Protein AF-A0AAD7MDX0-F1 (afdb_monomer_lite)

Structure (mmCIF, N/CA/C/O backbone):
data_AF-A0AAD7MDX0-F1
#
_entry.id   AF-A0AAD7MDX0-F1
#
loop_
_atom_site.group_PDB
_atom_site.id
_atom_site.type_symbol
_atom_site.label_atom_id
_atom_site.label_alt_id
_atom_site.label_comp_id
_atom_site.label_asym_id
_atom_site.label_entity_id
_atom_site.label_seq_id
_atom_site.pdbx_PDB_ins_code
_atom_site.Cartn_x
_atom_site.Cartn_y
_atom_site.Cartn_z
_atom_site.occupancy
_atom_site.B_iso_or_equiv
_atom_site.auth_seq_id
_atom_site.auth_comp_id
_atom_site.auth_asym_id
_atom_site.auth_atom_id
_atom_site.pdbx_PDB_model_num
ATOM 1 N N . MET A 1 1 ? 10.407 8.415 -40.809 1.00 33.34 1 MET A N 1
ATOM 2 C CA . MET A 1 1 ? 11.745 8.862 -40.373 1.00 33.34 1 MET A CA 1
ATOM 3 C C . MET A 1 1 ? 11.554 10.193 -39.661 1.00 33.34 1 MET A C 1
ATOM 5 O O . MET A 1 1 ? 11.073 11.115 -4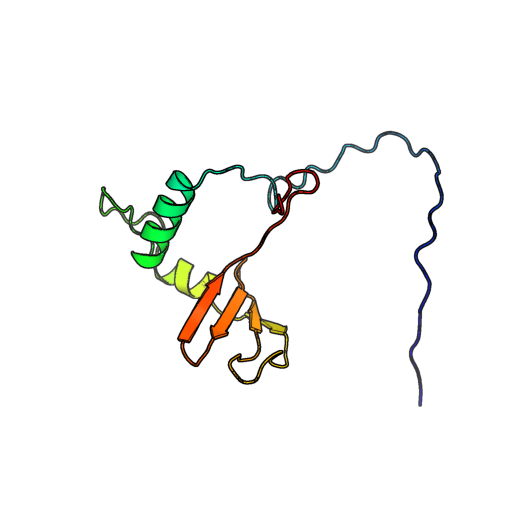0.293 1.00 33.34 1 MET A O 1
ATOM 9 N N . THR A 1 2 ? 11.523 10.153 -38.321 1.00 32.12 2 THR A N 1
ATOM 10 C CA . THR A 1 2 ? 12.517 10.797 -37.419 1.00 32.12 2 THR A CA 1
ATOM 11 C C . THR A 1 2 ? 12.237 12.303 -37.271 1.00 32.12 2 THR A C 1
ATOM 13 O O . THR A 1 2 ? 12.143 12.995 -38.265 1.00 32.12 2 THR A O 1
ATOM 16 N N . GLY A 1 3 ? 12.077 12.912 -36.099 1.00 30.45 3 GLY A N 1
ATOM 17 C CA . GLY A 1 3 ? 12.259 12.467 -34.729 1.00 30.45 3 GLY A CA 1
ATOM 18 C C . GLY A 1 3 ? 11.895 13.596 -33.751 1.00 30.45 3 GLY A C 1
ATOM 19 O O . GLY A 1 3 ? 11.723 14.753 -34.119 1.00 30.45 3 GLY A O 1
ATOM 20 N N . PHE A 1 4 ? 11.756 13.178 -32.502 1.00 31.47 4 PHE A N 1
ATOM 21 C CA . PHE A 1 4 ? 11.527 13.914 -31.261 1.00 31.47 4 PHE A CA 1
ATOM 22 C C . PHE A 1 4 ? 12.636 14.944 -30.961 1.00 31.47 4 PHE A C 1
ATOM 24 O O . PHE A 1 4 ? 13.781 14.677 -31.322 1.00 31.47 4 PHE A O 1
ATOM 31 N N . ARG A 1 5 ? 12.317 16.034 -30.229 1.00 28.83 5 ARG A N 1
ATOM 32 C CA . ARG A 1 5 ? 13.004 16.511 -28.994 1.00 28.83 5 ARG A CA 1
ATOM 33 C C . ARG A 1 5 ? 12.649 17.974 -28.676 1.00 28.83 5 ARG A C 1
ATOM 35 O O . ARG A 1 5 ? 13.238 18.892 -29.230 1.00 28.83 5 ARG A O 1
ATOM 42 N N . ALA A 1 6 ? 11.750 18.187 -27.714 1.00 30.30 6 ALA A N 1
ATOM 43 C CA . ALA A 1 6 ? 11.682 19.441 -26.964 1.00 30.30 6 ALA A CA 1
ATOM 44 C C . ALA A 1 6 ? 12.347 19.212 -25.598 1.00 30.30 6 ALA A C 1
ATOM 46 O O . ALA A 1 6 ? 11.789 18.553 -24.726 1.00 30.30 6 ALA A O 1
ATOM 47 N N . MET A 1 7 ? 13.574 19.715 -25.447 1.00 33.84 7 MET A N 1
ATOM 48 C CA . MET A 1 7 ? 14.180 20.045 -24.157 1.00 33.84 7 MET A CA 1
ATOM 49 C C . MET A 1 7 ? 14.280 21.565 -24.100 1.00 33.84 7 MET A C 1
ATOM 51 O O . MET A 1 7 ? 15.101 22.121 -24.819 1.00 33.84 7 MET A O 1
ATOM 55 N N . VAL A 1 8 ? 13.486 22.208 -23.250 1.00 35.06 8 VAL A N 1
ATOM 56 C CA . VAL A 1 8 ? 13.765 23.526 -22.653 1.00 35.06 8 VAL A CA 1
ATOM 57 C C . VAL A 1 8 ? 13.006 23.484 -21.319 1.00 35.06 8 VAL A C 1
ATOM 59 O O . VAL A 1 8 ? 11.798 23.289 -21.316 1.00 35.06 8 VAL A O 1
ATOM 62 N N . GLY A 1 9 ? 13.641 23.415 -20.153 1.00 28.14 9 GLY A N 1
ATOM 63 C CA . GLY A 1 9 ? 14.622 24.375 -19.662 1.00 28.14 9 GLY A CA 1
ATOM 64 C C . GLY A 1 9 ? 13.877 25.331 -18.733 1.00 28.14 9 GLY A C 1
ATOM 65 O O . GLY A 1 9 ? 13.333 26.332 -19.185 1.00 28.14 9 GLY A O 1
ATOM 66 N N . SER A 1 10 ? 13.786 24.969 -17.452 1.00 35.94 10 SER A N 1
ATOM 67 C CA . SER A 1 10 ? 13.161 25.771 -16.399 1.00 35.94 10 SER A CA 1
ATOM 68 C C . SER A 1 10 ? 13.873 27.120 -16.290 1.00 35.94 10 SER A C 1
ATOM 70 O O . SER A 1 10 ? 15.039 27.171 -15.903 1.00 35.94 10 SER A O 1
ATOM 72 N N . CYS A 1 11 ? 13.187 28.207 -16.640 1.00 26.22 11 CYS A N 1
ATOM 73 C CA . CYS A 1 11 ? 13.685 29.564 -16.459 1.00 26.22 11 CYS A CA 1
ATOM 74 C C . CYS A 1 11 ? 12.901 30.222 -15.319 1.00 26.22 11 CYS A C 1
ATOM 76 O O . CYS A 1 11 ? 11.685 30.388 -15.407 1.00 26.22 11 CYS A O 1
ATOM 78 N N . ASN A 1 12 ? 13.607 30.560 -14.239 1.00 39.75 12 ASN A N 1
ATOM 79 C CA . ASN A 1 12 ? 13.110 31.448 -13.197 1.00 39.75 12 ASN A CA 1
ATOM 80 C C . ASN A 1 12 ? 12.932 32.848 -13.794 1.00 39.75 12 ASN A C 1
ATOM 82 O O . ASN A 1 12 ? 13.917 33.492 -14.150 1.00 39.75 12 ASN A O 1
ATOM 86 N N . LEU A 1 13 ? 11.694 33.331 -13.847 1.00 33.25 13 LEU A N 1
ATOM 87 C CA . LEU A 1 13 ? 11.377 34.742 -14.032 1.00 33.25 13 LEU A CA 1
ATOM 88 C C . LEU A 1 13 ? 10.447 35.154 -12.893 1.00 33.25 13 LEU A C 1
ATOM 90 O O . LEU A 1 13 ? 9.317 34.683 -12.775 1.00 33.25 13 LEU A O 1
ATOM 94 N N . ILE A 1 14 ? 10.989 35.995 -12.015 1.00 42.59 14 ILE A N 1
ATOM 95 C CA . ILE A 1 14 ? 10.237 36.755 -11.023 1.00 42.59 14 ILE A CA 1
ATOM 96 C C . ILE A 1 14 ? 9.397 37.762 -11.810 1.00 42.59 14 ILE A C 1
ATOM 98 O O . ILE A 1 14 ? 9.897 38.788 -12.257 1.00 42.59 14 ILE A O 1
ATOM 102 N N . GLU A 1 15 ? 8.121 37.447 -11.986 1.00 35.59 15 GLU A N 1
ATOM 103 C CA . GLU A 1 15 ? 7.086 38.405 -12.348 1.00 35.59 15 GLU A CA 1
ATOM 104 C C . GLU A 1 15 ? 5.994 38.273 -11.284 1.00 35.59 15 GLU A C 1
ATOM 106 O O . GLU A 1 15 ? 5.411 37.202 -11.092 1.00 35.59 15 GLU A O 1
ATOM 111 N N . LEU A 1 16 ? 5.797 39.342 -10.510 1.00 48.03 16 LEU A N 1
ATOM 112 C CA . LEU A 1 16 ? 4.810 39.425 -9.436 1.00 48.03 16 LEU A CA 1
ATOM 113 C C . LEU A 1 16 ? 3.401 39.393 -10.043 1.00 48.03 16 LEU A C 1
ATOM 115 O O . LEU A 1 16 ? 2.767 40.424 -10.256 1.00 48.03 16 LEU A O 1
ATOM 119 N N . ALA A 1 17 ? 2.915 38.192 -10.343 1.00 43.94 17 ALA A N 1
ATOM 120 C CA . ALA A 1 17 ? 1.528 37.964 -10.707 1.00 43.94 17 ALA A CA 1
ATOM 121 C C . ALA A 1 17 ? 0.626 38.182 -9.472 1.00 43.94 17 ALA A C 1
ATOM 123 O O . ALA A 1 17 ? 1.012 37.808 -8.360 1.00 43.94 17 ALA A O 1
ATOM 124 N N . PRO A 1 18 ? -0.580 38.759 -9.644 1.00 43.53 18 PRO A N 1
ATOM 125 C CA . PRO A 1 18 ? -1.511 39.020 -8.546 1.00 43.53 18 PRO A CA 1
ATOM 126 C C . PRO A 1 18 ? -1.822 37.710 -7.823 1.00 43.53 18 PRO A C 1
ATOM 128 O O . PRO A 1 18 ? -1.879 36.672 -8.481 1.00 43.53 18 PRO A O 1
ATOM 131 N N . VAL A 1 19 ? -2.000 37.753 -6.496 1.00 50.62 19 VAL A N 1
ATOM 132 C CA . VAL A 1 19 ? -2.251 36.592 -5.620 1.00 50.62 19 VAL A CA 1
ATOM 133 C C . VAL A 1 19 ? -3.440 35.783 -6.149 1.00 50.62 19 VAL A C 1
ATOM 135 O O . VAL A 1 19 ? -4.593 35.999 -5.788 1.00 50.62 19 VAL A O 1
ATOM 138 N N . LYS A 1 20 ? -3.154 34.847 -7.056 1.00 48.78 20 LYS A N 1
ATOM 139 C CA . LYS A 1 20 ? -4.078 33.815 -7.504 1.00 48.78 20 LYS A CA 1
ATOM 140 C C . LYS A 1 20 ? -4.336 32.975 -6.267 1.00 48.78 20 LYS A C 1
ATOM 142 O O . LYS A 1 20 ? -3.376 32.504 -5.663 1.00 48.78 20 LYS A O 1
ATOM 147 N N . HIS A 1 21 ? -5.606 32.843 -5.886 1.00 54.59 21 HIS A N 1
ATOM 148 C CA . HIS A 1 21 ? -6.076 31.955 -4.826 1.00 54.59 21 HIS A CA 1
ATOM 149 C C . HIS A 1 21 ? -5.173 30.721 -4.724 1.00 54.59 21 HIS A C 1
ATOM 151 O O . HIS A 1 21 ? -5.140 29.907 -5.650 1.00 54.59 21 HIS A O 1
ATOM 157 N N . LEU A 1 22 ? -4.389 30.642 -3.644 1.00 56.75 22 LEU A N 1
ATOM 158 C CA . LEU A 1 22 ? -3.505 29.514 -3.375 1.00 56.75 22 LEU A CA 1
ATOM 159 C C . LEU A 1 22 ? -4.363 28.254 -3.425 1.00 56.75 22 LEU A C 1
ATOM 161 O O . LEU A 1 22 ? -5.236 28.047 -2.583 1.00 56.75 22 LEU A O 1
ATOM 165 N N . LYS A 1 23 ? -4.164 27.452 -4.469 1.00 60.28 23 LYS A N 1
ATOM 166 C CA . LYS A 1 23 ? -4.871 26.192 -4.641 1.00 60.28 23 LYS A CA 1
ATOM 167 C C . LYS A 1 23 ? -4.384 25.281 -3.518 1.00 60.28 23 LYS A C 1
ATOM 169 O O . LYS A 1 23 ? -3.244 24.827 -3.540 1.00 60.28 23 LYS A O 1
ATOM 174 N N . ALA A 1 24 ? -5.205 25.115 -2.487 1.00 64.31 24 ALA A N 1
ATOM 175 C CA . ALA A 1 24 ? -4.868 24.275 -1.353 1.00 64.31 24 ALA A CA 1
ATOM 176 C C . ALA A 1 24 ? -4.870 22.808 -1.807 1.00 64.31 24 ALA A C 1
ATOM 178 O O . ALA A 1 24 ? -5.912 22.269 -2.180 1.00 64.31 24 ALA A O 1
ATOM 179 N N . ASN A 1 25 ? -3.705 22.161 -1.769 1.00 64.62 25 ASN A N 1
ATOM 180 C CA . ASN A 1 25 ? -3.523 20.732 -2.047 1.00 64.62 25 ASN A CA 1
ATOM 181 C C . ASN A 1 25 ? -3.951 19.881 -0.835 1.00 64.62 25 ASN A C 1
ATOM 183 O O . ASN A 1 25 ? -3.209 19.050 -0.314 1.00 64.62 25 ASN A O 1
ATOM 187 N N . SER A 1 26 ? -5.148 20.145 -0.306 1.00 73.62 26 SER A N 1
ATOM 188 C CA . SER A 1 26 ? -5.617 19.493 0.920 1.00 73.62 26 SER A CA 1
ATOM 189 C C . SER A 1 26 ? -5.947 18.013 0.710 1.00 73.62 26 SER A C 1
ATOM 191 O O . SER A 1 26 ? -5.933 17.252 1.672 1.00 73.62 26 SER A O 1
ATOM 193 N N . GLY A 1 27 ? -6.239 17.600 -0.528 1.00 77.81 27 GLY A N 1
ATOM 194 C CA . GLY A 1 27 ? -6.617 16.222 -0.845 1.00 77.81 27 GLY A CA 1
ATOM 195 C C . GLY A 1 27 ? -5.446 15.238 -0.809 1.00 77.81 27 GLY A C 1
ATOM 196 O O . GLY A 1 27 ? -5.575 14.162 -0.238 1.00 77.81 27 GLY A O 1
ATOM 197 N N . ASP A 1 28 ? -4.309 15.603 -1.397 1.00 77.94 28 ASP A N 1
ATOM 198 C CA . ASP A 1 28 ? -3.114 14.763 -1.536 1.00 77.94 28 ASP A CA 1
ATOM 199 C C . ASP A 1 28 ? -2.085 14.971 -0.413 1.00 77.94 28 ASP A C 1
ATOM 201 O O . ASP A 1 28 ? -1.327 14.051 -0.114 1.00 77.94 28 ASP A O 1
ATOM 205 N N . ALA A 1 29 ? -2.078 16.141 0.239 1.00 79.88 29 ALA A N 1
ATOM 206 C CA . ALA A 1 29 ? -1.074 16.492 1.252 1.00 79.88 29 ALA A CA 1
ATOM 207 C C . ALA A 1 29 ? -1.633 17.196 2.509 1.00 79.88 29 ALA A C 1
ATOM 209 O O . ALA A 1 29 ? -0.861 17.684 3.332 1.00 79.88 29 ALA A O 1
ATOM 210 N N . GLY A 1 30 ? -2.958 17.281 2.680 1.00 83.25 30 GLY A N 1
ATOM 211 C CA . GLY A 1 30 ? -3.578 18.062 3.764 1.00 83.25 30 GLY A CA 1
ATOM 212 C C . GLY A 1 30 ? -3.884 17.304 5.056 1.00 83.25 30 GLY A C 1
ATOM 213 O O . GLY A 1 30 ? -4.288 17.928 6.037 1.00 83.25 30 GLY A O 1
ATOM 214 N N . VAL A 1 31 ? -3.731 15.978 5.076 1.00 85.31 31 VAL A N 1
ATOM 215 C CA . VAL A 1 31 ? -4.012 15.171 6.271 1.00 85.31 31 VAL A CA 1
ATOM 216 C C . VAL A 1 31 ? -2.827 15.254 7.231 1.00 85.31 31 VAL A C 1
ATOM 218 O O . VAL A 1 31 ? -1.760 14.709 6.965 1.00 85.31 31 VAL A O 1
ATOM 221 N N . MET A 1 32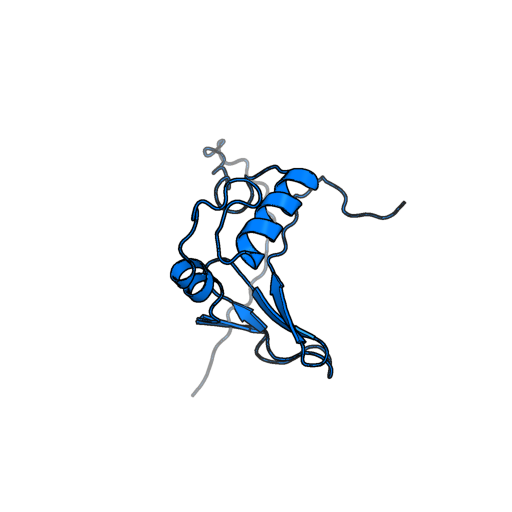 ? -3.031 15.914 8.372 1.00 85.75 32 MET A N 1
ATOM 222 C CA . MET A 1 32 ? -2.091 15.903 9.495 1.00 85.75 32 MET A CA 1
ATOM 223 C C . MET A 1 32 ? -2.487 14.795 10.468 1.00 85.75 32 MET A C 1
ATOM 225 O O . MET A 1 32 ? -3.640 14.730 10.887 1.00 85.75 32 MET A O 1
ATOM 229 N N . SER A 1 33 ? -1.543 13.927 10.827 1.00 87.50 33 SER A N 1
ATOM 230 C CA . SER A 1 33 ? -1.788 12.811 11.741 1.00 87.50 33 SER A CA 1
ATOM 231 C C . SER A 1 33 ? -0.580 12.541 12.637 1.00 87.50 33 SER A C 1
ATOM 233 O O . SER A 1 33 ? 0.517 13.041 12.388 1.00 87.50 33 SER A O 1
ATOM 235 N N . ASN A 1 34 ? -0.779 11.751 13.691 1.00 90.75 34 ASN A N 1
ATOM 236 C CA . ASN A 1 34 ? 0.277 11.279 14.587 1.00 90.75 34 ASN A CA 1
ATOM 237 C C . ASN A 1 34 ? 0.471 9.751 14.497 1.00 90.75 34 ASN A C 1
ATOM 239 O O . ASN A 1 34 ? -0.328 9.024 13.907 1.00 90.75 34 ASN A O 1
ATOM 243 N N . ALA A 1 35 ? 1.532 9.240 15.129 1.00 90.31 35 ALA A N 1
ATOM 244 C CA . ALA A 1 35 ? 1.863 7.813 15.089 1.00 90.31 35 ALA A CA 1
ATOM 245 C C . ALA A 1 35 ? 0.753 6.906 15.657 1.00 90.31 35 ALA A C 1
ATOM 247 O O . ALA A 1 35 ? 0.546 5.797 15.166 1.00 90.31 35 ALA A O 1
ATOM 248 N N . LYS A 1 36 ? 0.005 7.372 16.667 1.00 93.94 36 LYS A N 1
ATOM 249 C CA . LYS A 1 36 ? -1.092 6.606 17.279 1.00 93.94 36 LYS A CA 1
ATOM 250 C C . LYS A 1 36 ? -2.266 6.451 16.313 1.00 93.94 36 LYS A C 1
ATOM 252 O O . LYS A 1 36 ? -2.818 5.362 16.186 1.00 93.94 36 LYS A O 1
ATOM 257 N N . GLU A 1 37 ? -2.633 7.518 15.618 1.00 92.62 37 GLU A N 1
ATOM 258 C CA . GLU A 1 37 ? -3.675 7.499 14.589 1.00 92.62 37 GLU A CA 1
ATOM 259 C C . GLU A 1 37 ? -3.270 6.642 13.387 1.00 92.62 37 GLU A C 1
ATOM 261 O O . GLU A 1 37 ? -4.066 5.829 12.915 1.00 92.62 37 GLU A O 1
ATOM 266 N N . MET A 1 38 ? -2.014 6.742 12.944 1.00 91.38 38 MET A N 1
ATOM 267 C CA . MET A 1 38 ? -1.483 5.891 11.875 1.00 91.38 38 MET A CA 1
ATOM 268 C C . MET A 1 38 ? -1.473 4.410 12.262 1.00 91.38 38 MET A C 1
ATOM 270 O O . MET A 1 38 ? -1.820 3.564 11.441 1.00 91.38 38 MET A O 1
ATOM 274 N N . ALA A 1 39 ? -1.184 4.077 13.522 1.00 93.31 39 ALA A N 1
ATOM 275 C CA . ALA A 1 39 ? -1.281 2.702 14.007 1.00 93.31 39 ALA A CA 1
ATOM 276 C C . ALA A 1 39 ? -2.723 2.165 13.981 1.00 93.31 39 ALA A C 1
ATOM 278 O O . ALA A 1 39 ? -2.924 0.979 13.718 1.00 93.31 39 ALA A O 1
ATOM 279 N N . ILE A 1 40 ? -3.732 3.007 14.235 1.00 94.19 40 ILE A N 1
ATOM 280 C CA . ILE A 1 40 ? -5.149 2.620 14.126 1.00 94.19 40 ILE A CA 1
ATOM 281 C C . ILE A 1 40 ? -5.507 2.341 12.663 1.00 94.19 40 ILE A C 1
ATOM 283 O O . ILE A 1 40 ? -6.113 1.309 12.369 1.00 94.19 40 ILE A O 1
ATOM 287 N N . TRP A 1 41 ? -5.094 3.221 11.748 1.00 92.25 41 TRP A N 1
ATOM 288 C CA . TRP A 1 41 ? -5.285 3.030 10.309 1.00 92.25 41 TRP A CA 1
ATOM 289 C C . TRP A 1 41 ? -4.610 1.756 9.804 1.00 92.25 41 TRP A C 1
ATOM 291 O O . TRP A 1 41 ? -5.243 0.958 9.114 1.00 92.25 41 TRP A O 1
ATOM 301 N N . LEU A 1 42 ? -3.364 1.512 10.209 1.00 93.00 42 LEU A N 1
ATOM 302 C CA . LEU A 1 42 ? -2.624 0.309 9.840 1.00 93.00 42 LEU A CA 1
ATOM 303 C C . LEU A 1 42 ? -3.314 -0.961 10.352 1.00 93.00 42 LEU A C 1
ATOM 305 O O . LEU A 1 42 ? -3.502 -1.907 9.589 1.00 93.00 42 LEU A O 1
ATOM 309 N N . GLN A 1 43 ? -3.753 -0.974 11.614 1.00 94.75 43 GLN A N 1
ATOM 310 C CA . GLN A 1 43 ? -4.510 -2.099 12.170 1.00 94.75 43 GLN A CA 1
ATOM 311 C C . GLN A 1 43 ? -5.809 -2.347 11.403 1.00 94.75 43 GLN A C 1
ATOM 313 O O . GLN A 1 43 ? -6.146 -3.499 11.136 1.00 94.75 43 GLN A O 1
ATOM 318 N N . ALA A 1 44 ? -6.521 -1.287 11.011 1.00 94.94 44 ALA A N 1
ATOM 319 C CA . ALA A 1 44 ? -7.738 -1.429 10.226 1.00 94.94 44 ALA A CA 1
ATOM 320 C C . ALA A 1 44 ? -7.457 -2.044 8.848 1.00 94.94 44 ALA A C 1
ATOM 322 O O . ALA A 1 44 ? -8.169 -2.957 8.433 1.00 94.94 44 ALA A O 1
ATOM 323 N N . LEU A 1 45 ? -6.401 -1.606 8.158 1.00 93.81 45 LEU A N 1
ATOM 324 C CA . LEU A 1 45 ? -6.013 -2.137 6.848 1.00 93.81 45 LEU A CA 1
ATOM 325 C C . LEU A 1 45 ? -5.582 -3.609 6.925 1.00 93.81 45 LEU A C 1
ATOM 327 O O . LEU A 1 45 ? -6.077 -4.430 6.150 1.00 93.81 45 LEU A O 1
ATOM 331 N N . LEU A 1 46 ? -4.745 -3.968 7.904 1.00 93.38 46 LEU A N 1
ATOM 332 C CA . LEU A 1 46 ? -4.349 -5.359 8.168 1.00 93.38 46 LEU A CA 1
ATOM 333 C C . LEU A 1 46 ? -5.554 -6.227 8.566 1.00 93.38 46 LEU A C 1
ATOM 335 O O . LEU A 1 46 ? -5.671 -7.379 8.149 1.00 93.38 46 LEU A O 1
ATOM 339 N N . GLY A 1 47 ? -6.502 -5.646 9.303 1.00 95.06 47 GLY A N 1
ATOM 340 C CA . GLY A 1 47 ? -7.787 -6.237 9.669 1.00 95.06 47 GLY A CA 1
ATOM 341 C C . GLY A 1 47 ? -8.818 -6.284 8.536 1.00 95.06 47 GLY A C 1
ATOM 342 O O . GLY A 1 47 ? -10.003 -6.475 8.811 1.00 95.06 47 GLY A O 1
ATOM 343 N N . LYS A 1 48 ? -8.405 -6.099 7.273 1.00 95.00 48 LYS A N 1
ATOM 344 C CA . LYS A 1 48 ? -9.275 -6.094 6.081 1.00 95.00 48 LYS A CA 1
ATOM 345 C C . LYS A 1 48 ? -10.409 -5.063 6.170 1.00 95.00 48 LYS A C 1
ATOM 347 O O . LYS A 1 48 ? -11.529 -5.325 5.742 1.00 95.00 48 LYS A O 1
ATOM 352 N N . GLY A 1 49 ? -10.100 -3.901 6.740 1.00 94.38 49 GLY A N 1
ATOM 353 C CA . GLY A 1 49 ? -10.979 -2.739 6.858 1.00 94.38 49 GLY A CA 1
ATOM 354 C C . GLY A 1 49 ? -11.896 -2.741 8.079 1.00 94.38 49 GLY A C 1
ATOM 355 O O . GLY A 1 49 ? -12.853 -1.966 8.136 1.00 94.38 49 GLY A O 1
ATOM 356 N N . ARG A 1 50 ? -11.619 -3.590 9.073 1.00 96.50 50 ARG A N 1
ATOM 357 C CA . ARG A 1 50 ? -12.355 -3.622 10.343 1.00 96.50 50 ARG A CA 1
ATOM 358 C C . ARG A 1 50 ? -11.750 -2.674 11.367 1.00 96.50 50 ARG A C 1
ATOM 360 O O . ARG A 1 50 ? -10.538 -2.614 11.529 1.00 96.50 50 ARG A O 1
ATOM 367 N N . HIS A 1 51 ? -12.600 -1.981 12.116 1.00 93.75 51 HIS A N 1
ATOM 368 C CA . HIS A 1 51 ? -12.157 -1.162 13.237 1.00 93.75 51 HIS A CA 1
ATOM 369 C C . HIS A 1 51 ? -11.502 -2.046 14.316 1.00 93.75 51 HIS A C 1
ATOM 371 O O . HIS A 1 51 ? -12.147 -3.003 14.759 1.00 93.75 51 HIS A O 1
ATOM 377 N N . PRO A 1 52 ? -10.296 -1.707 14.811 1.00 91.69 52 PRO A N 1
ATOM 378 C CA . PRO A 1 52 ? -9.503 -2.594 15.669 1.00 91.69 52 PRO A CA 1
ATOM 379 C C . PRO A 1 52 ? -10.208 -3.005 16.968 1.00 91.69 52 PRO A C 1
ATOM 381 O O . PRO A 1 52 ? -10.093 -4.146 17.393 1.00 91.69 52 PRO A O 1
ATOM 384 N N . THR A 1 53 ? -10.976 -2.102 17.587 1.00 92.62 53 THR A N 1
ATOM 385 C CA . THR A 1 53 ? -11.653 -2.377 18.873 1.00 92.62 53 THR A CA 1
ATOM 386 C C . THR A 1 53 ? -13.145 -2.688 18.768 1.00 92.62 53 THR A C 1
ATOM 388 O O . THR A 1 53 ? -13.701 -3.324 19.654 1.00 92.62 53 THR A O 1
ATOM 391 N N . GLN A 1 54 ? -13.817 -2.234 17.707 1.00 90.88 54 GLN A N 1
ATOM 392 C CA . GLN A 1 54 ? -15.276 -2.342 17.583 1.00 90.88 54 GLN A CA 1
ATOM 393 C C . GLN A 1 54 ? -15.689 -3.519 16.694 1.00 90.88 54 GLN A C 1
ATOM 395 O O . GLN A 1 54 ? -16.872 -3.841 16.627 1.00 90.88 54 GLN A O 1
ATOM 400 N N . ASN A 1 55 ? -14.737 -4.113 15.961 1.00 87.62 55 ASN A N 1
ATOM 401 C CA . ASN A 1 55 ? -14.952 -5.178 14.977 1.00 87.62 55 ASN A CA 1
ATOM 402 C C . ASN A 1 55 ? -16.011 -4.847 13.901 1.00 87.62 55 ASN A C 1
ATOM 404 O O . ASN A 1 55 ? -16.525 -5.731 13.218 1.00 87.62 55 ASN A O 1
ATOM 408 N N . LYS A 1 56 ? -16.336 -3.561 13.731 1.00 94.44 56 LYS A N 1
ATOM 409 C CA . LYS A 1 56 ? -17.210 -3.062 12.669 1.00 94.44 56 LYS A CA 1
ATOM 410 C C . LYS A 1 56 ? -16.405 -2.914 11.386 1.00 94.44 56 LYS A C 1
ATOM 412 O O . LYS A 1 56 ? -15.302 -2.373 11.417 1.00 94.44 56 LYS A O 1
ATOM 417 N N . THR A 1 57 ? -16.958 -3.358 10.265 1.00 95.94 57 THR A N 1
ATOM 418 C CA . THR A 1 57 ? -16.372 -3.112 8.943 1.00 95.94 57 THR A CA 1
ATOM 419 C C . THR A 1 57 ? -16.559 -1.640 8.588 1.00 95.94 57 THR A C 1
ATOM 421 O O . THR A 1 57 ? -17.689 -1.192 8.419 1.00 95.94 57 THR A O 1
ATOM 424 N N . ILE A 1 58 ? -15.459 -0.891 8.510 1.00 95.62 58 ILE A N 1
ATOM 425 C CA . ILE A 1 58 ? -15.447 0.524 8.108 1.00 95.62 58 ILE A CA 1
ATOM 426 C C . ILE A 1 58 ? -15.131 0.641 6.618 1.00 95.62 58 ILE A C 1
ATOM 428 O O . ILE A 1 58 ? -15.699 1.478 5.925 1.00 95.62 58 ILE A O 1
ATOM 432 N N . ILE A 1 59 ? -14.248 -0.228 6.120 1.00 95.19 59 ILE A N 1
ATOM 433 C CA . ILE A 1 59 ? -13.892 -0.318 4.706 1.00 95.19 59 ILE A CA 1
ATOM 434 C C . ILE A 1 59 ? -14.125 -1.761 4.261 1.00 95.19 59 ILE A C 1
ATOM 436 O O . ILE A 1 59 ? -13.593 -2.681 4.882 1.00 95.19 59 ILE A O 1
ATOM 440 N N . PRO A 1 60 ? -14.905 -2.001 3.203 1.00 96.88 60 PRO A N 1
ATOM 441 C CA . PRO A 1 60 ? -15.051 -3.346 2.671 1.00 96.88 60 PRO A CA 1
ATOM 442 C C . PRO A 1 60 ? -13.719 -3.899 2.137 1.00 96.88 60 PRO A C 1
ATOM 444 O O . PRO A 1 60 ? -12.923 -3.186 1.517 1.00 96.88 60 PRO A O 1
ATOM 447 N N . ALA A 1 61 ? -13.461 -5.186 2.363 1.00 95.69 61 ALA A N 1
ATOM 448 C CA . ALA A 1 61 ? -12.178 -5.812 2.036 1.00 95.69 61 ALA A CA 1
ATOM 449 C C . ALA A 1 61 ? -11.868 -5.789 0.526 1.00 95.69 61 ALA A C 1
ATOM 451 O O . ALA A 1 61 ? -10.711 -5.686 0.111 1.00 95.69 61 ALA A O 1
ATOM 452 N N . GLU A 1 62 ? -12.898 -5.870 -0.312 1.00 96.12 62 GLU A N 1
ATOM 453 C CA . GLU A 1 62 ? -12.794 -5.779 -1.764 1.00 96.12 62 GLU A CA 1
ATOM 454 C C . GLU A 1 62 ? -12.330 -4.400 -2.234 1.00 96.12 62 GLU A C 1
ATOM 456 O O . GLU A 1 62 ? -11.568 -4.321 -3.199 1.00 96.12 62 GLU A O 1
ATOM 461 N N . VAL A 1 63 ? -12.711 -3.335 -1.522 1.00 95.19 63 VAL A N 1
ATOM 462 C CA . VAL A 1 63 ? -12.258 -1.972 -1.816 1.00 95.19 63 VAL A CA 1
ATOM 463 C C . VAL A 1 63 ? -10.766 -1.870 -1.538 1.00 95.19 63 VAL A C 1
ATOM 465 O O . VAL A 1 63 ? -10.027 -1.432 -2.414 1.00 95.19 63 VAL A O 1
ATOM 468 N N . ILE A 1 64 ? -10.301 -2.374 -0.388 1.00 94.50 64 ILE A N 1
ATOM 469 C CA . ILE A 1 64 ? -8.870 -2.406 -0.037 1.00 94.50 64 ILE A CA 1
ATOM 470 C C . ILE A 1 64 ? -8.069 -3.161 -1.100 1.00 94.50 64 ILE A C 1
ATOM 472 O O . ILE A 1 64 ? -7.053 -2.662 -1.587 1.00 94.50 64 ILE A O 1
ATOM 476 N N . ARG A 1 65 ? -8.542 -4.339 -1.524 1.00 93.38 65 ARG A N 1
ATOM 477 C CA . ARG A 1 65 ? -7.891 -5.124 -2.584 1.00 93.38 65 ARG A CA 1
ATOM 478 C C . ARG A 1 65 ? -7.848 -4.370 -3.913 1.00 93.38 65 ARG A C 1
ATOM 480 O O . ARG A 1 65 ? -6.860 -4.460 -4.636 1.00 93.38 65 ARG A O 1
ATOM 487 N N . ARG A 1 66 ? -8.910 -3.636 -4.254 1.00 94.19 66 ARG A N 1
ATOM 488 C CA . ARG A 1 66 ? -8.967 -2.873 -5.502 1.00 94.19 66 ARG A CA 1
ATOM 489 C C . ARG A 1 66 ? -8.025 -1.673 -5.476 1.00 94.19 66 ARG A C 1
ATOM 491 O O . ARG A 1 66 ? -7.299 -1.481 -6.447 1.00 94.19 66 ARG A O 1
ATOM 498 N N . VAL A 1 67 ? -7.995 -0.893 -4.396 1.00 92.88 67 VAL A N 1
ATOM 499 C CA . VAL A 1 67 ? -7.121 0.294 -4.311 1.00 92.88 67 VAL A CA 1
ATOM 500 C C . VAL A 1 67 ? -5.644 -0.083 -4.207 1.00 92.88 67 VAL A C 1
ATOM 502 O O . VAL A 1 67 ? -4.809 0.600 -4.783 1.00 92.88 67 VAL A O 1
ATOM 505 N N . SER A 1 68 ? -5.322 -1.215 -3.580 1.00 93.12 68 SER A N 1
ATOM 506 C CA . SER A 1 68 ? -3.953 -1.750 -3.504 1.00 93.12 68 SER A CA 1
ATOM 507 C C . SER A 1 68 ? -3.532 -2.592 -4.718 1.00 93.12 68 SER A C 1
ATOM 509 O O . SER A 1 68 ? -2.460 -3.201 -4.711 1.00 93.12 68 SER A O 1
ATOM 511 N N . SER A 1 69 ? -4.363 -2.675 -5.763 1.00 94.00 69 SER A N 1
ATOM 512 C CA . SER A 1 69 ? -3.986 -3.370 -6.999 1.00 94.00 69 SER A CA 1
ATOM 513 C C . SER A 1 69 ? -3.039 -2.514 -7.838 1.00 94.00 69 SER A C 1
ATOM 515 O O . SER A 1 69 ? -3.241 -1.309 -7.968 1.00 94.00 69 SER A O 1
ATOM 517 N N . GLY A 1 70 ? -2.018 -3.136 -8.428 1.00 92.31 70 GLY A N 1
ATOM 518 C CA . GLY A 1 70 ? -1.138 -2.467 -9.383 1.00 92.31 70 GLY A CA 1
ATOM 519 C C . GLY A 1 70 ? -1.855 -2.242 -10.706 1.00 92.31 70 GLY A C 1
ATOM 520 O O . GLY A 1 70 ? -2.060 -3.192 -11.455 1.00 92.31 70 GLY A O 1
ATOM 521 N N . VAL A 1 71 ? -2.255 -1.003 -10.982 1.00 94.38 71 VAL A N 1
ATOM 522 C CA . VAL A 1 71 ? -2.919 -0.623 -12.242 1.00 94.38 71 VAL A CA 1
ATOM 523 C C . VAL A 1 71 ? -1.916 -0.022 -13.221 1.00 94.38 71 VAL A C 1
ATOM 525 O O . VAL A 1 71 ? -2.045 -0.198 -14.429 1.00 94.38 71 VAL A O 1
ATOM 528 N N . VAL A 1 72 ? -0.907 0.672 -12.698 1.00 94.62 72 VAL A N 1
ATOM 529 C CA . VAL A 1 72 ? 0.134 1.337 -13.480 1.00 94.62 72 VAL A CA 1
ATOM 530 C C . VAL A 1 72 ? 1.494 0.846 -13.013 1.00 94.62 72 VAL A C 1
ATOM 532 O O . VAL A 1 72 ? 1.721 0.678 -11.819 1.00 94.62 72 VAL A O 1
ATOM 535 N N . VAL A 1 73 ? 2.418 0.632 -13.942 1.00 95.81 73 VAL A N 1
ATOM 536 C CA . VAL A 1 73 ? 3.821 0.380 -13.604 1.00 95.81 73 VAL A CA 1
ATOM 537 C C . VAL A 1 73 ? 4.481 1.721 -13.287 1.00 95.81 73 VAL A C 1
ATOM 539 O O . VAL A 1 73 ? 4.573 2.578 -14.162 1.00 95.81 73 VAL A O 1
ATOM 542 N N . SER A 1 74 ? 4.910 1.920 -12.040 1.00 93.19 74 SER A N 1
ATOM 543 C CA . SER A 1 74 ? 5.566 3.159 -11.598 1.00 93.19 74 SER A CA 1
ATOM 544 C C . SER A 1 74 ? 7.086 3.074 -11.706 1.00 93.19 74 SER A C 1
ATOM 546 O O . SER A 1 74 ? 7.735 4.067 -12.027 1.00 93.19 74 SER A O 1
ATOM 548 N N . GLN A 1 75 ? 7.656 1.887 -11.487 1.00 94.69 75 GLN A N 1
ATOM 549 C CA . GLN A 1 75 ? 9.070 1.600 -11.717 1.00 94.69 75 GLN A CA 1
ATOM 550 C C . GLN A 1 75 ? 9.182 0.269 -12.464 1.00 94.69 75 GLN A C 1
ATOM 552 O O . GLN A 1 75 ? 9.034 -0.785 -11.848 1.00 94.69 75 GLN A O 1
ATOM 557 N N . PRO A 1 76 ? 9.415 0.289 -13.788 1.00 94.31 76 PRO A N 1
ATOM 558 C CA . PRO A 1 76 ? 9.380 -0.921 -14.611 1.00 94.31 76 PRO A CA 1
ATOM 559 C C . PRO A 1 76 ? 10.572 -1.855 -14.395 1.00 94.31 76 PRO A C 1
ATOM 561 O O . PRO A 1 76 ? 10.502 -3.022 -14.768 1.00 94.31 76 PRO A O 1
ATOM 564 N N . VAL A 1 77 ? 11.655 -1.354 -13.805 1.00 96.00 77 VAL A N 1
ATOM 565 C CA . VAL A 1 77 ? 12.879 -2.109 -13.536 1.00 96.00 77 VAL A CA 1
ATOM 566 C C . VAL A 1 77 ? 13.191 -1.986 -12.052 1.00 96.00 77 VAL A C 1
ATOM 568 O O . VAL A 1 77 ? 13.128 -0.888 -11.496 1.00 96.00 77 VAL A O 1
ATOM 571 N N . ALA A 1 78 ? 13.506 -3.116 -11.422 1.00 93.94 78 ALA A N 1
ATOM 572 C CA . ALA A 1 78 ? 13.937 -3.149 -10.034 1.00 93.94 78 ALA A CA 1
ATOM 573 C C . ALA A 1 78 ? 15.240 -2.354 -9.864 1.00 93.94 78 ALA A C 1
ATOM 575 O O . ALA A 1 78 ? 16.160 -2.477 -10.673 1.00 93.94 78 ALA A O 1
ATOM 576 N N . GLN A 1 79 ? 15.314 -1.533 -8.816 1.00 92.56 79 GLN A N 1
ATOM 577 C CA . GLN A 1 79 ? 16.521 -0.754 -8.523 1.00 92.56 79 GLN A CA 1
ATOM 578 C C . GLN A 1 79 ? 17.622 -1.622 -7.907 1.00 92.56 79 GLN A C 1
ATOM 580 O O . GLN A 1 79 ? 18.803 -1.356 -8.121 1.00 92.56 79 GLN A O 1
ATOM 585 N N . PHE A 1 80 ? 17.227 -2.673 -7.185 1.00 94.69 80 PHE A N 1
ATOM 586 C CA . PHE A 1 80 ? 18.116 -3.609 -6.512 1.00 94.69 80 PHE A CA 1
ATOM 587 C C . PHE A 1 80 ? 17.712 -5.060 -6.822 1.00 94.69 80 PHE A C 1
ATOM 589 O O . PHE A 1 80 ? 16.540 -5.307 -7.116 1.00 94.69 80 PHE A O 1
ATOM 596 N N . PRO A 1 81 ? 18.643 -6.033 -6.765 1.00 94.25 81 PRO A N 1
ATOM 597 C CA . PRO A 1 81 ? 18.343 -7.445 -7.030 1.00 94.25 81 PRO A CA 1
ATOM 598 C C . PRO A 1 81 ? 17.285 -8.064 -6.107 1.00 94.25 81 PRO A C 1
ATOM 600 O O . PRO A 1 81 ? 16.612 -9.019 -6.485 1.00 94.25 81 PRO A O 1
ATOM 603 N N . GLU A 1 82 ? 17.155 -7.550 -4.888 1.00 94.25 82 GLU A N 1
ATOM 604 C CA . GLU A 1 82 ? 16.158 -7.979 -3.908 1.00 94.25 82 GLU A CA 1
ATOM 605 C C . GLU A 1 82 ? 14.754 -7.406 -4.150 1.00 94.25 82 GLU A C 1
ATOM 607 O O . GLU A 1 82 ? 13.803 -7.855 -3.501 1.00 94.25 82 GLU A O 1
ATOM 612 N N . ASP A 1 83 ? 14.617 -6.453 -5.071 1.00 95.06 83 ASP A N 1
ATOM 613 C CA . ASP A 1 83 ? 13.356 -5.799 -5.397 1.00 95.06 83 ASP A CA 1
ATOM 614 C C . ASP A 1 83 ? 12.719 -6.388 -6.662 1.00 95.06 83 ASP A C 1
ATOM 616 O O . ASP A 1 83 ? 13.381 -6.922 -7.552 1.00 95.06 83 ASP A O 1
ATOM 620 N N . ALA A 1 84 ? 11.404 -6.226 -6.778 1.00 93.75 84 ALA A N 1
ATOM 621 C CA . ALA A 1 84 ? 10.695 -6.367 -8.048 1.00 93.75 84 ALA A CA 1
ATOM 622 C C . ALA A 1 84 ? 10.321 -4.981 -8.602 1.00 93.75 84 ALA A C 1
ATOM 624 O O . ALA A 1 84 ? 10.327 -3.995 -7.855 1.00 93.75 84 ALA A O 1
ATOM 625 N N . PRO A 1 85 ? 9.953 -4.883 -9.894 1.00 95.00 85 PRO A N 1
ATOM 626 C CA . PRO A 1 85 ? 9.307 -3.693 -10.435 1.00 95.00 85 PRO A CA 1
ATOM 627 C C . PRO A 1 85 ? 8.162 -3.204 -9.537 1.00 95.00 85 PRO A C 1
ATOM 629 O O . PRO A 1 85 ? 7.384 -4.005 -9.011 1.00 95.00 85 PRO A O 1
ATOM 632 N N . LYS A 1 86 ? 8.046 -1.884 -9.375 1.00 95.56 86 LYS A N 1
ATOM 633 C CA . LYS A 1 86 ? 6.997 -1.272 -8.551 1.00 95.56 86 LYS A CA 1
ATOM 634 C C . LYS A 1 86 ? 5.794 -0.909 -9.404 1.00 95.56 86 LYS A C 1
ATOM 636 O O . LYS A 1 86 ? 5.914 -0.407 -10.526 1.00 95.56 86 LYS A O 1
ATOM 641 N N . VAL A 1 87 ? 4.620 -1.130 -8.834 1.00 96.50 87 VAL A N 1
ATOM 642 C CA . VAL A 1 87 ? 3.333 -0.783 -9.431 1.00 96.50 87 VAL A CA 1
ATOM 643 C C . VAL A 1 87 ? 2.574 0.166 -8.512 1.00 96.50 87 VAL A C 1
ATOM 645 O O . VAL A 1 87 ? 2.829 0.230 -7.311 1.00 96.50 87 VAL A O 1
ATOM 648 N N . TYR A 1 88 ? 1.646 0.923 -9.081 1.00 94.62 88 TYR A N 1
ATOM 649 C CA . TYR A 1 88 ? 0.840 1.913 -8.385 1.00 94.62 88 TYR A CA 1
ATOM 650 C C . TYR A 1 88 ? -0.647 1.702 -8.673 1.00 94.62 88 TYR A C 1
ATOM 652 O O . TYR A 1 88 ? -1.043 1.359 -9.794 1.00 94.62 88 TYR A O 1
ATOM 660 N N . GLY A 1 89 ? -1.459 1.876 -7.636 1.00 94.31 89 GLY A N 1
ATOM 661 C CA . GLY A 1 89 ? -2.906 1.691 -7.638 1.00 94.31 89 GLY A CA 1
ATOM 662 C C . GLY A 1 89 ? -3.670 2.948 -7.235 1.00 94.31 89 GLY A C 1
ATOM 663 O O . GLY A 1 89 ? -3.257 4.069 -7.512 1.00 94.31 89 GLY A O 1
ATOM 664 N N . GLY A 1 90 ? -4.805 2.762 -6.565 1.00 92.25 90 GLY A N 1
ATOM 665 C CA . GLY A 1 90 ? -5.646 3.834 -6.028 1.00 92.25 90 GLY A CA 1
ATOM 666 C C . GLY A 1 90 ? -5.004 4.546 -4.836 1.00 92.25 90 GLY A C 1
ATOM 667 O O . GLY A 1 90 ? -5.511 4.442 -3.724 1.00 92.25 90 GLY A O 1
ATOM 668 N N . GLY A 1 91 ? -3.890 5.243 -5.062 1.00 90.12 91 GLY A N 1
ATOM 669 C CA . GLY A 1 91 ? -3.178 5.986 -4.022 1.00 90.12 91 GLY A CA 1
ATOM 670 C C . GLY A 1 91 ? -2.173 5.151 -3.228 1.00 90.12 91 GLY A C 1
ATOM 671 O O . GLY A 1 91 ? -1.866 5.504 -2.097 1.00 90.12 91 GLY A O 1
ATOM 672 N N . GLN A 1 92 ? -1.717 4.011 -3.755 1.00 93.38 92 GLN A N 1
ATOM 673 C CA . GLN A 1 92 ? -0.810 3.094 -3.055 1.00 93.38 92 GLN A CA 1
ATOM 674 C C . GLN A 1 92 ? 0.234 2.531 -4.018 1.00 93.38 92 GLN A C 1
ATOM 676 O O . GLN A 1 92 ? -0.107 2.079 -5.114 1.00 93.38 92 GLN A O 1
ATOM 681 N N . SER A 1 93 ? 1.488 2.522 -3.583 1.00 93.88 93 SER A N 1
ATOM 682 C CA . SER A 1 93 ? 2.586 1.792 -4.208 1.00 93.88 93 SER A CA 1
ATOM 683 C C . SER A 1 93 ? 2.603 0.355 -3.706 1.00 93.88 93 SER A C 1
ATOM 685 O O . SER A 1 93 ? 2.329 0.084 -2.538 1.00 93.88 93 SER A O 1
ATOM 687 N N . ARG A 1 94 ? 2.959 -0.572 -4.588 1.00 95.31 94 ARG A N 1
ATOM 688 C CA . ARG A 1 94 ? 3.111 -1.991 -4.279 1.00 95.31 94 ARG A CA 1
ATOM 689 C C . ARG A 1 94 ? 4.377 -2.516 -4.931 1.00 95.31 94 ARG A C 1
ATOM 691 O O . ARG A 1 94 ? 4.660 -2.214 -6.092 1.00 95.31 94 ARG A O 1
ATOM 698 N N . G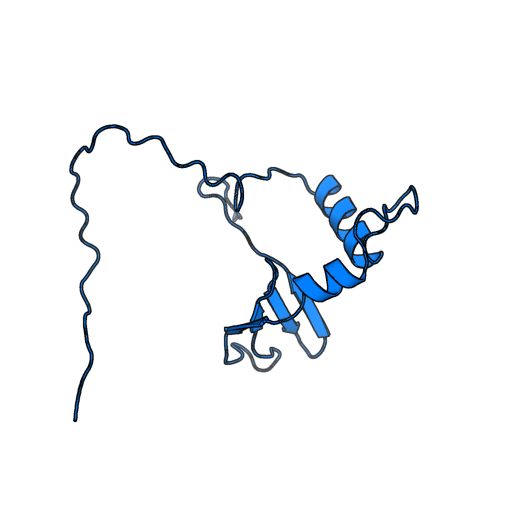LY A 1 95 ? 5.123 -3.303 -4.176 1.00 94.88 95 GLY A N 1
ATOM 699 C CA . GLY A 1 95 ? 6.370 -3.904 -4.620 1.00 94.88 95 GLY A CA 1
ATOM 700 C C . GLY A 1 95 ? 6.718 -5.108 -3.763 1.00 94.88 95 GLY A C 1
ATOM 701 O O . GLY A 1 95 ? 5.938 -5.529 -2.907 1.00 94.88 95 GLY A O 1
ATOM 702 N N . THR A 1 96 ? 7.901 -5.661 -3.994 1.00 95.38 96 THR A N 1
ATOM 703 C CA . THR A 1 96 ? 8.440 -6.734 -3.161 1.00 95.38 96 THR A CA 1
ATOM 704 C C . THR A 1 96 ? 9.828 -6.376 -2.680 1.00 95.38 96 THR A C 1
ATOM 706 O O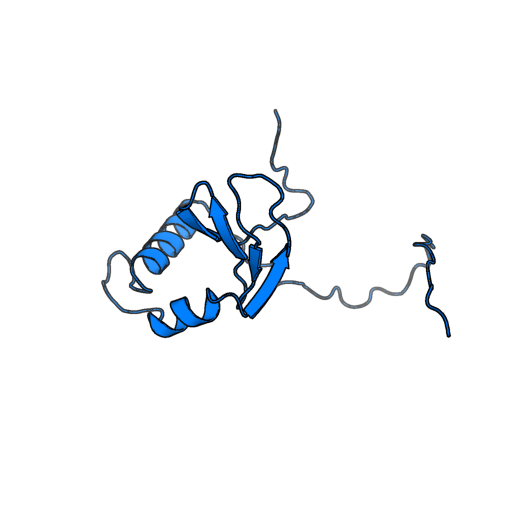 . THR A 1 96 ? 10.578 -5.762 -3.431 1.00 95.38 96 THR A O 1
ATOM 709 N N . TYR A 1 97 ? 10.169 -6.813 -1.476 1.00 95.19 97 TYR A N 1
ATOM 710 C CA . TYR A 1 97 ? 11.516 -6.771 -0.925 1.00 95.19 97 TYR A CA 1
ATOM 711 C C . TYR A 1 97 ? 11.880 -8.173 -0.438 1.00 95.19 97 TYR A C 1
ATOM 713 O O . TYR A 1 97 ? 11.177 -8.750 0.395 1.00 95.19 97 TYR A O 1
ATOM 721 N N . ARG A 1 98 ? 12.949 -8.759 -0.984 1.00 95.06 98 ARG A N 1
ATOM 722 C CA . ARG A 1 98 ? 13.400 -10.135 -0.687 1.00 95.06 98 ARG A CA 1
ATOM 723 C C . ARG A 1 98 ? 12.285 -11.182 -0.823 1.00 95.06 98 ARG A C 1
ATOM 725 O O . ARG A 1 98 ? 12.181 -12.102 -0.018 1.00 95.06 98 ARG A O 1
ATOM 732 N N . GLY A 1 99 ? 11.429 -11.013 -1.831 1.00 94.19 99 GLY A N 1
ATOM 733 C CA . GLY A 1 99 ? 10.289 -11.897 -2.097 1.00 94.19 99 GLY A CA 1
ATOM 734 C C . GLY A 1 99 ? 9.048 -11.650 -1.229 1.00 94.19 99 GLY A C 1
ATOM 735 O O . GLY A 1 99 ? 8.021 -12.280 -1.468 1.00 94.19 99 GLY A O 1
ATOM 736 N N . PHE A 1 100 ? 9.096 -10.723 -0.268 1.00 95.50 100 PHE A N 1
ATOM 737 C CA . PHE A 1 100 ? 7.934 -10.330 0.527 1.00 95.50 100 PHE A CA 1
ATOM 738 C C . PHE A 1 100 ? 7.265 -9.104 -0.070 1.00 95.50 100 PHE A C 1
ATOM 740 O O . PHE A 1 100 ? 7.916 -8.101 -0.351 1.00 95.50 100 PHE A O 1
ATOM 747 N N . GLU A 1 101 ? 5.955 -9.181 -0.247 1.00 93.50 101 GLU A N 1
ATOM 748 C CA . GLU A 1 101 ? 5.170 -8.073 -0.765 1.00 93.50 101 GLU A CA 1
ATOM 749 C C . GLU A 1 101 ? 4.941 -6.999 0.302 1.00 93.50 101 GLU A C 1
ATOM 751 O O . GLU A 1 101 ? 4.604 -7.305 1.447 1.00 93.50 101 GLU A O 1
ATOM 756 N N . TYR A 1 102 ? 5.072 -5.738 -0.100 1.00 93.56 102 TYR A N 1
ATOM 757 C CA . TYR A 1 102 ? 4.696 -4.585 0.707 1.00 93.56 102 TYR A CA 1
ATOM 758 C C . TYR A 1 102 ? 3.786 -3.643 -0.085 1.00 93.56 102 TYR A C 1
ATOM 760 O O . TYR A 1 102 ? 3.819 -3.585 -1.318 1.00 93.56 102 TYR A O 1
ATOM 768 N N . ILE A 1 103 ? 2.960 -2.904 0.654 1.00 94.44 103 ILE A N 1
ATOM 769 C CA . ILE A 1 103 ? 2.083 -1.853 0.141 1.00 94.44 103 ILE A CA 1
ATOM 770 C C . ILE A 1 103 ? 2.338 -0.612 0.988 1.00 94.44 103 ILE A C 1
ATOM 772 O O . ILE A 1 103 ? 2.316 -0.692 2.216 1.00 94.44 103 ILE A O 1
ATOM 776 N N . GLU A 1 104 ? 2.588 0.519 0.342 1.00 91.81 104 GLU A N 1
ATOM 777 C CA . GLU A 1 104 ? 2.949 1.759 1.021 1.00 91.81 104 GLU A CA 1
ATOM 778 C C . GLU A 1 104 ? 2.529 3.003 0.235 1.00 91.81 104 GLU A C 1
ATOM 780 O O . GLU A 1 104 ? 2.237 2.952 -0.960 1.00 91.81 104 GLU A O 1
ATOM 785 N N . HIS A 1 105 ? 2.593 4.157 0.894 1.00 90.31 105 HIS A N 1
ATOM 786 C CA . HIS A 1 105 ? 2.594 5.448 0.228 1.00 90.31 105 HIS A CA 1
ATOM 787 C C . HIS A 1 105 ? 3.477 6.419 1.011 1.00 90.31 105 HIS A C 1
ATOM 789 O O . HIS A 1 105 ? 3.254 6.651 2.198 1.00 90.31 105 HIS A O 1
ATOM 795 N N . GLY A 1 106 ? 4.486 6.977 0.344 1.00 86.00 106 GLY A N 1
ATOM 796 C CA . GLY A 1 106 ? 5.351 8.000 0.925 1.00 86.00 106 GLY A CA 1
ATOM 797 C C . GLY A 1 106 ? 4.719 9.391 0.875 1.00 86.00 106 GLY A C 1
ATOM 798 O O . GLY A 1 106 ? 3.742 9.629 0.167 1.00 86.00 106 GLY A O 1
ATOM 799 N N . GLY A 1 107 ? 5.303 10.335 1.603 1.00 83.31 107 GLY A N 1
ATOM 800 C CA . GLY A 1 107 ? 4.914 11.740 1.559 1.00 83.31 107 GLY A CA 1
ATOM 801 C C . GLY A 1 107 ? 5.976 12.612 2.215 1.00 83.31 107 GLY A C 1
ATOM 802 O O . GLY A 1 107 ? 6.721 12.145 3.074 1.00 83.31 107 GLY A O 1
ATOM 803 N N . ALA A 1 108 ? 6.055 13.872 1.800 1.00 81.06 108 ALA A N 1
ATOM 804 C CA . ALA A 1 108 ? 6.943 14.859 2.397 1.00 81.06 108 ALA A CA 1
ATOM 805 C C . ALA A 1 108 ? 6.258 16.228 2.409 1.00 81.06 108 ALA A C 1
ATOM 807 O O . ALA A 1 108 ? 5.655 16.633 1.416 1.00 81.06 108 ALA A O 1
ATOM 808 N N . VAL A 1 109 ? 6.380 16.943 3.527 1.00 79.44 109 VAL A N 1
ATOM 809 C CA . VAL A 1 109 ? 5.963 18.343 3.652 1.00 79.44 109 VAL A CA 1
ATOM 810 C C . VAL A 1 109 ? 7.220 19.179 3.831 1.00 79.44 109 VAL A C 1
ATOM 812 O O . VAL A 1 109 ? 7.988 18.978 4.772 1.00 79.44 109 VAL A O 1
ATOM 815 N N . TRP A 1 110 ? 7.450 20.103 2.901 1.00 67.06 110 TRP A N 1
ATOM 816 C CA . TRP A 1 110 ? 8.622 20.967 2.945 1.00 67.06 110 TRP A CA 1
ATOM 817 C C . TRP A 1 110 ? 8.582 21.859 4.195 1.00 67.06 110 TRP A C 1
ATOM 819 O O . TRP A 1 110 ? 7.550 22.452 4.501 1.00 67.06 110 TRP A O 1
ATOM 829 N N . 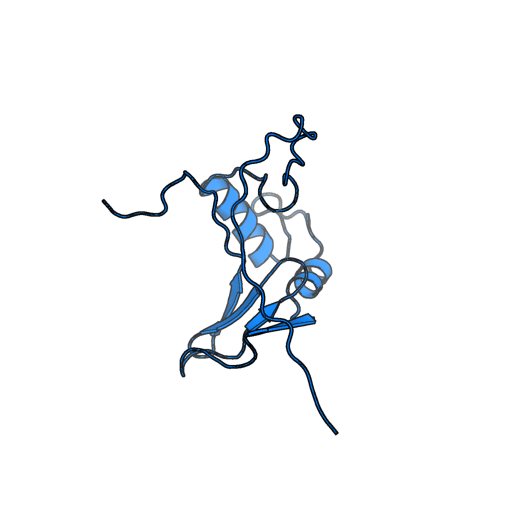GLY A 1 111 ? 9.695 21.930 4.930 1.00 68.38 111 GLY A N 1
ATOM 830 C CA . GLY A 1 111 ? 9.796 22.669 6.196 1.00 68.38 111 GLY A CA 1
ATOM 831 C C . GLY A 1 111 ? 9.576 21.836 7.467 1.00 68.38 111 GLY A C 1
ATOM 832 O O . GLY A 1 111 ? 9.886 22.327 8.549 1.00 68.38 111 GLY A O 1
ATOM 833 N N . ILE A 1 112 ? 9.127 20.577 7.363 1.00 65.38 112 ILE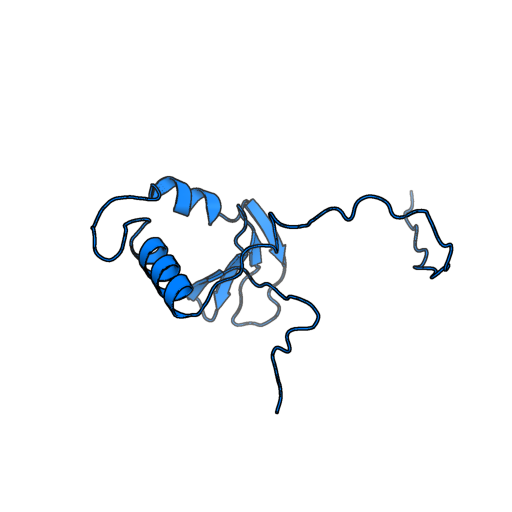 A N 1
ATOM 834 C CA . ILE A 1 112 ? 9.177 19.604 8.467 1.00 65.38 112 ILE A CA 1
ATOM 835 C C . ILE A 1 112 ? 10.371 18.670 8.206 1.00 65.38 112 ILE A C 1
ATOM 837 O O . ILE A 1 112 ? 10.316 17.864 7.275 1.00 65.38 112 ILE A O 1
ATOM 841 N N . PRO A 1 113 ? 11.481 18.788 8.955 1.00 57.47 113 PRO A N 1
ATOM 842 C CA . PRO A 1 113 ? 12.677 18.001 8.686 1.00 57.47 113 PRO A CA 1
ATOM 843 C C . PRO A 1 113 ? 12.460 16.516 9.014 1.00 57.47 113 PRO A C 1
ATOM 845 O O . PRO A 1 113 ? 12.192 16.156 10.157 1.00 57.47 113 PRO A O 1
ATOM 848 N N . PHE A 1 114 ? 12.668 15.644 8.025 1.00 57.50 114 PHE A N 1
ATOM 849 C CA . PHE A 1 114 ? 12.887 14.208 8.225 1.00 57.50 114 PHE A CA 1
ATOM 850 C C . PHE A 1 114 ? 14.405 13.924 8.409 1.00 57.50 114 PHE A C 1
ATOM 852 O O . PHE A 1 114 ? 14.996 13.208 7.612 1.00 57.50 114 PHE A O 1
ATOM 859 N N . GLY A 1 115 ? 15.033 14.519 9.442 1.00 44.50 115 GLY A N 1
ATOM 860 C CA . GLY A 1 115 ? 16.416 14.259 9.938 1.00 44.50 115 GLY A CA 1
ATOM 861 C C . GLY A 1 115 ? 17.615 14.689 9.051 1.00 44.50 115 GLY A C 1
ATOM 862 O O . GLY A 1 115 ? 17.411 14.904 7.858 1.00 44.50 115 GLY A O 1
ATOM 863 N N . PRO A 1 116 ? 18.867 14.816 9.584 1.00 46.78 116 PRO A N 1
ATOM 864 C CA . PRO A 1 116 ? 19.385 14.302 10.866 1.00 46.78 116 PRO A CA 1
ATOM 865 C C . PRO A 1 116 ? 19.833 15.384 11.886 1.00 46.78 116 PRO A C 1
ATOM 867 O O . PRO A 1 116 ? 20.234 16.484 11.508 1.00 46.78 116 PRO A O 1
ATOM 870 N N . ILE A 1 117 ? 19.812 15.028 13.177 1.00 42.84 117 ILE A N 1
ATOM 871 C CA . ILE A 1 117 ? 20.661 15.588 14.250 1.00 42.84 117 ILE A CA 1
ATOM 872 C C . ILE A 1 117 ? 21.584 14.471 14.722 1.00 42.84 117 ILE A C 1
ATOM 874 O O . ILE A 1 117 ? 21.088 13.320 14.767 1.00 42.84 117 ILE A O 1
#

Sequence (117 aa):
MTGFRAMVGSCNLIELAPVKHLKANSGDAGVMSNAKEMAIWLQALLGKGRHPTQNKTIIPAEVIRRVSSGVVVSQPVAQFPEDAPKVYGGGQSRGTYRGFEYIEHGGAVWGIPFGPI

Organism: NCBI:txid1033252

Secondary structure (DSSP, 8-state):
-------------------------HHHH-----HHHHHHHHHHHHTTTB-TTT--BSS-HHHHHHHTS--EEEESS-SSTTB--EEE-SS-EEEEETTEEEEE-----TTS-----

pLDDT: mean 78.85, std 22.69, range [26.22, 96.88]

Radius of gyration: 20.15 Å; chains: 1; bounding box: 38×51×59 Å

Foldseek 3Di:
DDDDDDDDDDDDDDDPDPPDPPPDPCPLAVDDDDPVVVVQVVCCLVVLQARNPPRDRNDHNVVSVQQQDFPAQPACCDPDPQKHGWGHGNQWIWIGGNNHIDIDHDDDDPPPDPDDD

InterPro domains:
  IPR012338 Beta-lactamase/transpeptidase-like [G3DSA:3.40.710.10] (9-113)
  IPR012338 Beta-lactamase/transpeptidase-like [SSF56601] (12-111)

=== Feature glossary ===
The record interleaves many kinds of information about one protein. Here is each kind framed as the question it answers.

Q: What does the local fold look like, residue by residue?
A: The Foldseek 3Di string encodes local tertiary geometry as a 20-letter alphabet — one character per residue — derived from the relative positions of nearby Cα atoms. Unlike the amino-acid sequence, 3Di is a direct function of the 3D structure, so two proteins with the same fold have similar 3Di strings even at low sequence identity.

Q: Which residues are in helices, strands, or loops?
A: The SS8 string is DSSP's per-residue secondary-structure call. α-helix (H) means an i→i+4 H-bond ladder; β-strand (E) means the residue participates in a β-sheet; 3₁₀ (G) and π (I) are tighter and wider helices; T/S are turns/bends; '-' is loop.

Q: How big and how compact is the whole molecule?
A: Radius of gyration (Rg) is the root-mean-square distance of Cα atoms from their centroid — a single number for overall size and compactness. A globular domain of N residues has Rg ≈ 2.2·N^0.38 Å; an extended or disordered chain has a much larger Rg. The Cα contact count is the number of residue pairs whose Cα atoms are within 8 Å and are more than four positions apart in sequence — a standard proxy for tertiary packing density. The bounding box is the smallest axis-aligned box enclosing all Cα atoms.

Q: Where is each backbone atom in 3D?
A: Structure coordinates are given as an mmCIF _atom_site loop: one row per atom with element, residue name, chain id, sequence number, and x/y/z position in Å. Only the four main-chain atoms per residue are included here; side chains are omitted to keep the record compact.

Q: What is the amino-acid chain?
A: Primary structure: the covalent order of the twenty standard amino acids along the backbone. Two proteins with the same sequence will (almost always) fold to the same structure; two with 30% identity often share a fold but not the details.

Q: What if only a Cα trace is available?
A: Three-state secondary structure (P-SEA) collapses the eight DSSP classes into helix (a), strand (b), and coil (c). P-SEA assigns these from Cα geometry alone — distances and angles — without requiring backbone oxygens, so it works on any Cα trace.

Q: What family and function is it annotated with?
A: Database cross-references. InterPro integrates a dozen domain/family signature databases into unified entries with residue-range hits. GO terms attach function/process/location labels with evidence codes. CATH codes position the fold in a four-level structural taxonomy. Organism is the NCBI-taxonomy species name.

Q: How confident is the AlphaFold model at each residue?
A: pLDDT is the predicted lDDT-Cα score: AlphaFold's confidence that the local environment of each residue (all inter-atomic distances within 15 Å) is correctly placed. It is a per-residue number between 0 and 100, with higher meaning more reliable.

Q: How mobile is each atom in the crystal?
A: B-factor (Debye–Waller factor) reflects atomic displacement in the crystal lattice. It is an experimental observable (units Å²), not a prediction; low values mean the atom is pinned down, high values mean it moves or is heterogeneous across the crystal.

Q: Which residues are buried vs exposed?
A: SASA measures how much of the protein is reachable by solvent. It is computed by rolling a water-sized probe over the atomic surface and summing the exposed area (Å²). Per-residue SASA distinguishes core (buried, low SASA) from surface (exposed, high SASA) residues; total SASA is a whole-molecule size measure.

Q: What do the diagnostic plots show?
A: Plot images: a contact map (which residues are close in 3D, as an N×N binary image), a Ramachandran scatter (backbone torsion angles, revealing secondary-structure composition at a glance), and — for AlphaFold structures — a PAE heatmap (pairwise prediction confidence).

Q: What known structures does this most resemble?
A: The Foldseek neighbor list gives the closest experimentally determined structures in the PDB, ranked by structural alignment. TM-score near 1 means near-identical fold; near 0.3 means only rough topology match. This is how one finds what a novel AlphaFold prediction most resembles in the solved-structure universe.

Q: Are the domains correctly placed relative to each other?
A: Predicted aligned error is AlphaFold's pairwise confidence. Unlike pLDDT (per-residue), PAE is per-residue-pair and captures whether two parts of the structure are correctly placed relative to each other. Units are ångströms of expected positional error.

Q: What do the rendered images show?
A: Structure images are PyMOL renders from six orthogonal camera directions. Cartoon representation draws helices as coils and strands as arrows; sticks shows the backbone as bonds; surface shows the solvent-excluded envelope. Rainbow coloring maps sequence position to hue (blue→red, N→C); chain coloring assigns a distinct color per polypeptide.

Q: What are the backbone torsion angles?
A: φ (phi) and ψ (psi) are the two rotatable backbone dihedrals per residue: φ is the C(i-1)–N–Cα–C torsion, ψ is the N–Cα–C–N(i+1) torsion, both in degrees on (−180°, 180°]. α-helical residues cluster near (−60°, −45°); β-strand residues near (−120°, +130°). A Ramachandran plot is simply a scatter of (φ, ψ) for every residue.